Protein AF-A0A9D6XTH4-F1 (afdb_monomer)

Sequence (90 aa):
MDLVVGGLSRFDEDVVPIVRDLGARHSSYGVKPQHYQTLKLALLGVLEEVLGDAFAGETKQAWAATYDLLAQAMIELPSTPAAGGADIAV

Nearest PDB structures (foldseek):
  3s1i-assembly1_A  TM=9.323E-01  e=9.731E-03  Methylacidiphilum infernorum V4
  7ohd-assembly1_A  TM=9.053E-01  e=1.924E-02  Mus musculus
  8wub-assembly1_A  TM=8.902E-01  e=1.924E-02  Homo sapiens
  7ohd-assembly2_B  TM=9.017E-01  e=2.865E-02  Mus musculus
  6ii1-assembly1_D  TM=7.640E-01  e=1.668E-01  Bos taurus

Radius of gyration: 14.54 Å; Cα contacts (8 Å, |Δi|>4): 36; chains: 1; bounding box: 28×30×41 Å

Secondary structure (DSSP, 8-state):
-HHHHHGGGGIIIIIHHHHHHHHHHHHHTT--HHHHHHHHHHHHHHHHHHHGGGS-HHHHHHHHHHHHHHHHHHHT---PPPP-------

Mean predicted aligned error: 9.98 Å

pLDDT: mean 77.97, std 22.57, range [28.11, 97.88]

Structure (mmCIF, N/CA/C/O backbone):
data_AF-A0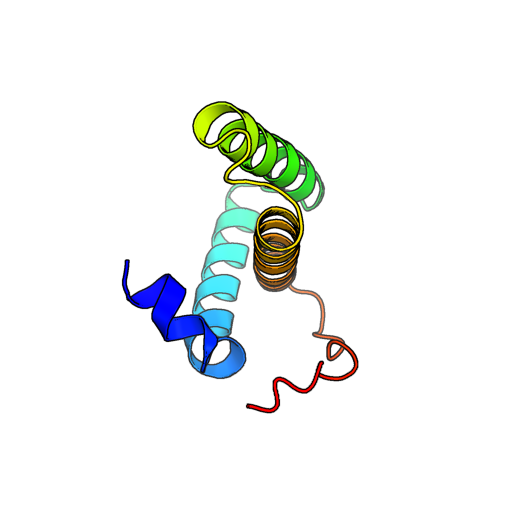A9D6XTH4-F1
#
_entry.id   AF-A0A9D6XTH4-F1
#
loop_
_atom_site.group_PDB
_atom_site.id
_atom_site.type_symbol
_atom_site.label_atom_id
_atom_site.label_alt_id
_atom_site.label_comp_id
_atom_site.label_asym_id
_atom_site.label_entity_id
_atom_site.label_seq_id
_atom_site.pdbx_PDB_ins_code
_atom_site.Cartn_x
_atom_site.Cartn_y
_atom_site.Cartn_z
_atom_site.occupancy
_atom_site.B_iso_or_equiv
_atom_site.auth_seq_id
_atom_si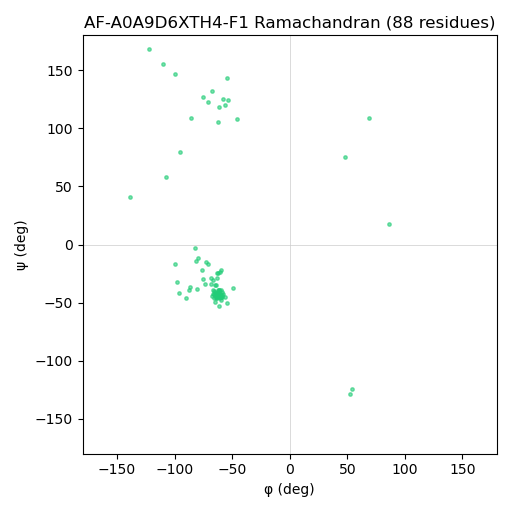te.auth_comp_id
_atom_site.auth_asym_id
_atom_site.auth_atom_id
_atom_site.pdbx_PDB_model_num
ATOM 1 N N . MET A 1 1 ? -12.326 -12.489 -1.563 1.00 39.72 1 MET A N 1
ATOM 2 C CA . MET A 1 1 ? -11.717 -11.809 -0.399 1.00 39.72 1 MET A CA 1
ATOM 3 C C . MET A 1 1 ? -11.196 -12.794 0.651 1.00 39.72 1 MET A C 1
ATOM 5 O O . MET A 1 1 ? -10.226 -12.454 1.308 1.00 39.72 1 MET A O 1
ATOM 9 N N . ASP A 1 2 ? -11.700 -14.038 0.714 1.00 36.09 2 ASP A N 1
ATOM 10 C CA . ASP A 1 2 ? -11.110 -15.124 1.533 1.00 36.09 2 ASP A CA 1
ATOM 11 C C . ASP A 1 2 ? -9.666 -15.502 1.181 1.00 36.09 2 ASP A C 1
ATOM 13 O O . ASP A 1 2 ? -8.941 -16.008 2.028 1.00 36.09 2 ASP A O 1
ATOM 17 N N . LEU A 1 3 ? -9.212 -15.233 -0.046 1.00 47.69 3 LEU A N 1
ATOM 18 C CA . LEU A 1 3 ? -7.843 -15.551 -0.461 1.00 47.69 3 LEU A CA 1
ATOM 19 C C . LEU A 1 3 ? -6.787 -14.722 0.294 1.00 47.69 3 LEU A C 1
ATOM 21 O O . LEU A 1 3 ? -5.685 -15.203 0.525 1.00 47.69 3 LEU A O 1
ATOM 25 N N . VAL A 1 4 ? -7.125 -13.491 0.701 1.00 48.06 4 VAL A N 1
ATOM 26 C CA . VAL A 1 4 ? -6.184 -12.574 1.369 1.00 48.06 4 VAL A CA 1
ATOM 27 C C . VAL A 1 4 ? -6.153 -12.813 2.880 1.00 48.06 4 VAL A C 1
ATOM 29 O O . VAL A 1 4 ? -5.087 -12.759 3.477 1.00 48.06 4 VAL A O 1
ATOM 32 N N . VAL A 1 5 ? -7.299 -13.131 3.494 1.00 54.03 5 VAL A N 1
ATOM 33 C CA . VAL A 1 5 ? -7.384 -13.388 4.944 1.00 54.03 5 VAL A CA 1
ATOM 34 C C . VAL A 1 5 ? -7.092 -14.858 5.277 1.00 54.03 5 VAL A C 1
ATOM 36 O O . VAL A 1 5 ? -6.367 -15.133 6.225 1.00 54.03 5 VAL A O 1
ATOM 39 N N . GLY A 1 6 ? -7.564 -15.812 4.466 1.00 48.84 6 GLY A N 1
ATOM 40 C CA . GLY A 1 6 ? -7.259 -17.241 4.618 1.00 48.84 6 GLY A CA 1
ATOM 41 C C . GLY A 1 6 ? -5.854 -17.635 4.148 1.00 48.84 6 GLY A C 1
ATOM 42 O O . GLY A 1 6 ? -5.311 -18.639 4.601 1.00 48.84 6 GLY A O 1
ATOM 43 N N . GLY A 1 7 ? -5.233 -16.826 3.282 1.00 48.59 7 GLY A N 1
ATOM 44 C CA . GLY A 1 7 ? -3.856 -17.021 2.817 1.00 48.59 7 GLY A CA 1
ATOM 45 C C . GLY A 1 7 ? -2.786 -16.697 3.863 1.00 48.59 7 GLY A C 1
ATOM 46 O O . GLY A 1 7 ? -1.649 -17.127 3.701 1.00 48.59 7 GLY A O 1
ATOM 47 N N . LEU A 1 8 ? -3.126 -16.004 4.959 1.00 52.53 8 LEU A N 1
ATOM 48 C CA . LEU A 1 8 ? -2.171 -15.646 6.020 1.00 52.53 8 LEU A CA 1
ATOM 49 C C . LEU A 1 8 ? -1.569 -16.873 6.727 1.00 52.53 8 LEU A C 1
ATOM 51 O O . LEU A 1 8 ? -0.453 -16.794 7.228 1.00 52.53 8 LEU A O 1
ATOM 55 N N . SER A 1 9 ? -2.251 -18.024 6.715 1.00 56.75 9 SER A N 1
ATOM 56 C CA . SER A 1 9 ? -1.723 -19.274 7.284 1.00 56.75 9 SER A CA 1
ATOM 57 C C . SER A 1 9 ? -0.766 -20.034 6.350 1.00 56.75 9 SER A C 1
ATOM 59 O O . SER A 1 9 ? -0.075 -20.934 6.816 1.00 56.75 9 SER A O 1
ATOM 61 N N . ARG A 1 10 ? -0.717 -19.694 5.050 1.00 55.28 10 ARG A N 1
ATOM 62 C CA . ARG A 1 10 ? 0.187 -20.280 4.032 1.00 55.28 10 ARG A CA 1
ATOM 63 C C . ARG A 1 10 ? 0.754 -19.214 3.091 1.00 55.28 10 ARG A C 1
ATOM 65 O O . ARG A 1 10 ? 0.839 -19.400 1.876 1.00 55.28 10 ARG A O 1
ATOM 72 N N . PHE A 1 11 ? 1.116 -18.069 3.662 1.00 61.66 11 PHE A N 1
ATOM 73 C CA . PHE A 1 11 ? 1.587 -16.919 2.895 1.00 61.66 11 PHE A CA 1
ATOM 74 C C . PHE A 1 11 ? 2.844 -17.272 2.080 1.00 61.66 11 PHE A C 1
ATOM 76 O O . PHE A 1 11 ? 2.949 -16.926 0.905 1.00 61.66 11 PHE A O 1
ATOM 83 N N . ASP A 1 12 ? 3.746 -18.060 2.661 1.00 60.97 12 ASP A N 1
ATOM 84 C CA . ASP A 1 12 ? 5.027 -18.394 2.036 1.00 60.97 12 ASP A CA 1
ATOM 85 C C . ASP A 1 12 ? 4.919 -19.391 0.869 1.00 60.97 12 ASP A C 1
ATOM 87 O O . ASP A 1 12 ? 5.676 -19.288 -0.095 1.00 60.97 12 ASP A O 1
ATOM 91 N N . GLU A 1 13 ? 3.983 -20.341 0.921 1.00 64.38 13 GLU A N 1
ATOM 92 C CA . GLU A 1 13 ? 3.893 -21.438 -0.057 1.00 64.38 13 GLU A CA 1
ATOM 93 C C . GLU A 1 13 ? 3.010 -21.083 -1.257 1.00 64.38 13 GLU A C 1
ATOM 95 O O . GLU A 1 13 ? 3.405 -21.293 -2.405 1.00 64.38 13 GLU A O 1
ATOM 100 N N . ASP A 1 14 ? 1.833 -20.504 -1.001 1.00 72.44 14 ASP A N 1
ATOM 101 C CA . ASP A 1 14 ? 0.820 -20.279 -2.037 1.00 72.44 14 ASP A CA 1
ATOM 102 C C . ASP A 1 14 ? 0.865 -18.841 -2.587 1.00 72.44 14 ASP A C 1
ATOM 104 O O . ASP A 1 14 ? 0.582 -18.602 -3.763 1.00 72.44 14 ASP A O 1
ATOM 108 N N . VAL A 1 15 ? 1.225 -17.861 -1.749 1.00 75.12 15 VAL A N 1
ATOM 109 C CA . VAL A 1 15 ? 1.086 -16.433 -2.084 1.00 75.12 15 VAL A CA 1
ATOM 110 C C . VAL A 1 15 ? 2.385 -15.850 -2.636 1.00 75.12 15 VAL A C 1
ATOM 112 O O . VAL A 1 15 ? 2.349 -15.131 -3.636 1.00 75.12 15 VAL A O 1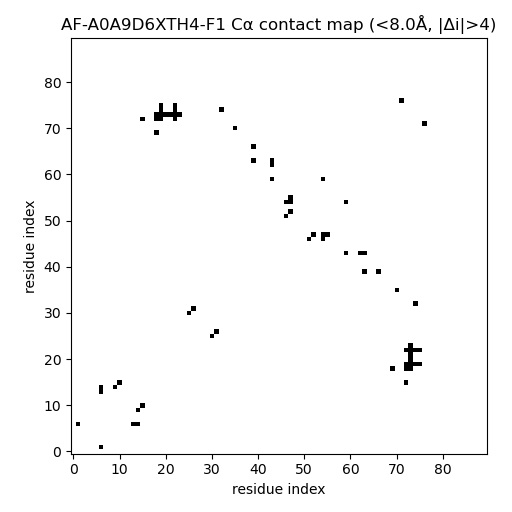
ATOM 115 N N . VAL A 1 16 ? 3.543 -16.190 -2.062 1.00 81.44 16 VAL A N 1
ATOM 116 C CA . VAL A 1 16 ? 4.842 -15.640 -2.497 1.00 81.44 16 VAL A CA 1
ATOM 117 C C . VAL A 1 16 ? 5.140 -15.871 -3.988 1.00 81.44 16 VAL A C 1
ATOM 119 O O . VAL A 1 16 ? 5.531 -14.900 -4.642 1.00 81.44 16 VAL A O 1
ATOM 122 N N . PRO A 1 17 ? 4.939 -17.064 -4.588 1.00 85.44 17 PRO A N 1
ATOM 123 C CA . PRO A 1 17 ? 5.206 -17.257 -6.018 1.00 85.44 17 PRO A CA 1
ATOM 124 C C . PRO A 1 17 ? 4.342 -16.360 -6.916 1.00 85.44 17 PRO A C 1
ATOM 126 O O . PRO A 1 17 ? 4.836 -15.782 -7.884 1.00 85.44 17 PRO A O 1
ATOM 129 N N . ILE A 1 18 ? 3.064 -16.190 -6.562 1.00 87.06 18 ILE A N 1
ATOM 130 C CA . ILE A 1 18 ? 2.116 -15.335 -7.291 1.00 87.06 18 ILE A CA 1
ATOM 131 C C . ILE A 1 18 ? 2.522 -13.862 -7.168 1.00 87.06 18 ILE A C 1
ATOM 133 O O . ILE A 1 18 ? 2.494 -13.115 -8.147 1.00 87.06 18 ILE A O 1
ATOM 137 N N . VAL A 1 19 ? 2.917 -13.437 -5.966 1.00 88.44 19 VAL A N 1
ATOM 138 C CA . VAL A 1 19 ? 3.338 -12.058 -5.691 1.00 88.44 19 VAL A CA 1
ATOM 139 C C . VAL A 1 19 ? 4.663 -11.728 -6.385 1.00 88.44 19 VAL A C 1
ATOM 141 O O . VAL A 1 19 ? 4.821 -10.613 -6.879 1.00 88.44 19 VAL A O 1
ATOM 144 N N . ARG A 1 20 ? 5.583 -12.689 -6.517 1.00 90.00 20 ARG A N 1
ATOM 145 C CA . ARG A 1 20 ? 6.815 -12.516 -7.306 1.00 90.00 20 ARG A CA 1
ATOM 146 C C . ARG A 1 20 ? 6.535 -12.343 -8.796 1.00 90.00 20 ARG A C 1
ATOM 148 O O . ARG A 1 20 ? 7.046 -11.398 -9.392 1.00 90.00 20 ARG A O 1
ATOM 155 N N . ASP A 1 21 ? 5.670 -13.173 -9.388 1.00 90.06 21 ASP A N 1
ATOM 156 C CA . ASP A 1 21 ? 5.232 -12.985 -10.785 1.00 90.06 21 ASP A CA 1
ATOM 157 C C . ASP A 1 21 ? 4.586 -11.605 -10.993 1.00 90.06 21 ASP A C 1
ATOM 159 O O . ASP A 1 21 ? 4.865 -10.893 -11.964 1.00 90.06 21 ASP A O 1
ATOM 163 N N . LEU A 1 22 ? 3.753 -11.183 -10.039 1.00 90.50 22 LEU A N 1
ATOM 164 C CA . LEU A 1 22 ? 3.169 -9.850 -10.049 1.00 90.50 22 LEU A CA 1
ATOM 165 C C . LEU A 1 22 ? 4.250 -8.759 -9.990 1.00 90.50 22 LEU A C 1
ATOM 167 O O . LEU A 1 22 ? 4.152 -7.775 -10.725 1.00 90.50 22 LEU A O 1
ATOM 171 N N . GLY A 1 23 ? 5.275 -8.937 -9.155 1.00 92.50 23 GLY A N 1
ATOM 172 C CA . GLY A 1 23 ? 6.443 -8.061 -9.056 1.00 92.50 23 GLY A CA 1
ATOM 173 C C . GLY A 1 23 ? 7.209 -7.940 -10.373 1.00 92.50 23 GLY A C 1
ATOM 174 O O . GLY A 1 23 ? 7.477 -6.825 -10.825 1.00 92.50 23 GLY A O 1
ATOM 175 N N . ALA A 1 24 ? 7.460 -9.058 -11.059 1.00 92.38 24 ALA A N 1
ATOM 176 C CA . ALA A 1 24 ? 8.110 -9.077 -12.371 1.00 92.38 24 ALA A CA 1
ATOM 177 C C . ALA A 1 24 ? 7.320 -8.269 -13.418 1.00 92.38 24 ALA A C 1
ATOM 179 O O . ALA A 1 24 ? 7.888 -7.449 -14.147 1.00 92.38 24 ALA A O 1
ATOM 180 N N . ARG A 1 25 ? 5.988 -8.419 -13.445 1.00 94.38 25 ARG A N 1
ATOM 181 C CA . ARG A 1 25 ? 5.110 -7.601 -14.298 1.00 94.38 25 ARG A CA 1
ATOM 182 C C . ARG A 1 25 ? 5.167 -6.118 -13.929 1.00 94.38 25 ARG A C 1
ATOM 184 O O . ARG A 1 25 ? 5.351 -5.292 -14.819 1.00 94.38 25 ARG A O 1
ATOM 191 N N . HIS A 1 26 ? 5.091 -5.765 -12.646 1.00 94.56 26 HIS A N 1
ATOM 192 C CA . HIS A 1 26 ? 5.200 -4.368 -12.199 1.00 94.56 26 HIS A CA 1
ATOM 193 C C . HIS A 1 26 ? 6.553 -3.744 -12.565 1.00 94.56 26 HIS A C 1
ATOM 195 O O . HIS A 1 26 ? 6.600 -2.595 -13.008 1.00 94.56 26 HIS A O 1
ATOM 201 N N . SER A 1 27 ? 7.640 -4.510 -12.461 1.00 93.00 27 SER A N 1
ATOM 202 C CA . SER A 1 27 ? 8.967 -4.094 -12.921 1.00 93.00 27 SER A CA 1
ATOM 203 C C . SER A 1 27 ? 8.964 -3.785 -14.425 1.00 93.00 27 SER A C 1
ATOM 205 O O . SER A 1 27 ? 9.411 -2.713 -14.834 1.00 93.00 27 SER A O 1
ATOM 207 N N . SER A 1 28 ? 8.344 -4.644 -15.250 1.00 93.19 28 SER A N 1
ATOM 208 C CA . SER A 1 28 ? 8.192 -4.400 -16.697 1.00 93.19 28 SER A CA 1
ATOM 209 C C . SER A 1 28 ? 7.362 -3.155 -17.041 1.00 93.19 28 SER A C 1
ATOM 211 O O . SER A 1 28 ? 7.556 -2.559 -18.098 1.00 93.19 28 SER A O 1
ATOM 213 N N . TYR A 1 29 ? 6.480 -2.715 -16.138 1.00 95.81 29 TYR A N 1
ATOM 214 C CA . TYR A 1 29 ? 5.717 -1.470 -16.283 1.00 95.81 29 TYR A CA 1
ATOM 215 C C . TYR A 1 29 ? 6.515 -0.226 -15.863 1.00 95.81 29 TYR A C 1
ATOM 217 O O . TYR A 1 29 ? 6.022 0.894 -15.979 1.00 95.81 29 TYR A O 1
ATOM 225 N N . GLY A 1 30 ? 7.744 -0.400 -15.369 1.00 94.38 30 GLY A N 1
ATOM 226 C CA . GLY A 1 30 ? 8.601 0.685 -14.900 1.00 94.38 30 GLY A CA 1
ATOM 227 C C . GLY A 1 30 ? 8.366 1.076 -13.440 1.00 94.38 30 GLY A C 1
ATOM 228 O O . GLY A 1 30 ? 8.771 2.168 -13.027 1.00 94.38 30 GLY A O 1
ATOM 229 N N . VAL A 1 31 ? 7.723 0.217 -12.640 1.00 95.06 31 VAL A N 1
ATOM 230 C CA . VAL A 1 31 ? 7.608 0.436 -11.193 1.00 95.06 31 VAL A CA 1
ATOM 231 C C . VAL A 1 31 ? 8.984 0.306 -10.546 1.00 95.06 31 VAL A C 1
ATOM 233 O O . VAL A 1 31 ? 9.718 -0.646 -10.790 1.00 95.06 31 VAL A O 1
ATOM 236 N N . LYS A 1 32 ? 9.329 1.276 -9.698 1.00 93.31 32 LYS A N 1
ATOM 237 C CA . LYS A 1 32 ? 10.598 1.331 -8.970 1.00 93.31 32 LYS A CA 1
ATOM 238 C C . LYS A 1 32 ? 10.364 1.077 -7.480 1.00 93.31 32 LYS A C 1
ATOM 240 O O . LYS A 1 32 ? 9.277 1.401 -6.997 1.00 93.31 32 LYS A O 1
ATOM 245 N N . PRO A 1 33 ? 11.372 0.602 -6.723 1.00 91.88 33 PRO A N 1
ATOM 246 C CA . PRO A 1 33 ? 11.261 0.403 -5.274 1.00 91.88 33 PRO A CA 1
ATOM 247 C C . PRO A 1 33 ? 10.695 1.619 -4.520 1.00 91.88 33 PRO A C 1
ATOM 249 O O . PRO A 1 33 ? 9.873 1.474 -3.621 1.00 91.88 33 PRO A O 1
ATOM 252 N N . GLN A 1 34 ? 11.047 2.837 -4.941 1.00 94.19 34 GLN A N 1
ATOM 253 C CA . GLN A 1 34 ? 10.559 4.078 -4.334 1.00 94.19 34 GLN A CA 1
ATOM 254 C C . GLN A 1 34 ? 9.036 4.260 -4.459 1.00 94.19 34 GLN A C 1
ATOM 256 O O . GLN A 1 34 ? 8.428 4.882 -3.592 1.00 94.19 34 GLN A O 1
ATOM 261 N N . HIS A 1 35 ? 8.403 3.710 -5.502 1.00 96.12 35 HIS A N 1
ATOM 262 C CA . HIS A 1 35 ? 6.955 3.831 -5.699 1.00 96.12 35 HIS A CA 1
ATOM 263 C C . HIS A 1 35 ? 6.160 3.056 -4.638 1.00 96.12 35 HIS A C 1
ATOM 265 O O . HIS A 1 35 ? 5.061 3.476 -4.282 1.00 96.12 35 HIS A O 1
ATOM 271 N N . TYR A 1 36 ? 6.717 1.969 -4.091 1.00 95.69 36 TYR A N 1
ATOM 272 C CA . TYR A 1 36 ? 6.071 1.198 -3.025 1.00 95.69 36 TYR A CA 1
ATOM 273 C C . TYR A 1 36 ? 5.964 2.014 -1.734 1.00 95.69 36 TYR A C 1
ATOM 275 O O . TYR A 1 36 ? 4.923 2.015 -1.088 1.00 95.69 36 TYR A O 1
ATOM 283 N N . GLN A 1 37 ? 6.985 2.808 -1.394 1.00 95.00 37 GLN A N 1
ATOM 284 C CA . GLN A 1 37 ? 6.899 3.691 -0.228 1.00 95.00 37 GLN A CA 1
ATOM 285 C C . GLN A 1 37 ? 5.816 4.765 -0.409 1.00 95.00 37 GLN A C 1
ATOM 287 O O . GLN A 1 37 ? 5.055 5.037 0.518 1.00 95.00 37 GLN A O 1
ATOM 292 N N . THR A 1 38 ? 5.713 5.357 -1.603 1.00 97.38 38 THR A N 1
ATOM 293 C CA . THR A 1 38 ? 4.643 6.318 -1.917 1.00 97.38 38 THR A CA 1
ATOM 294 C C . THR A 1 38 ? 3.264 5.672 -1.792 1.00 97.38 38 THR A C 1
ATOM 296 O O . THR A 1 38 ? 2.374 6.242 -1.162 1.00 97.38 38 THR A O 1
ATOM 299 N N . LEU A 1 39 ? 3.096 4.466 -2.340 1.00 96.56 39 LEU A N 1
ATOM 300 C CA . LEU A 1 39 ? 1.842 3.726 -2.264 1.00 96.56 39 LEU A CA 1
ATOM 301 C C . LEU A 1 39 ? 1.490 3.333 -0.823 1.00 96.56 39 LEU A C 1
ATOM 303 O O . LEU A 1 39 ? 0.335 3.480 -0.437 1.00 96.56 39 LEU A O 1
ATOM 307 N N . LYS A 1 40 ? 2.462 2.905 -0.008 1.00 96.81 40 LYS A N 1
ATOM 308 C CA . LYS A 1 40 ? 2.257 2.594 1.415 1.00 96.81 40 LYS A CA 1
ATOM 309 C C . LYS A 1 40 ? 1.644 3.771 2.162 1.00 96.81 40 LYS A C 1
ATOM 311 O O . LYS A 1 40 ? 0.651 3.609 2.864 1.00 96.81 40 LYS A O 1
ATOM 316 N N . LEU A 1 41 ? 2.236 4.954 2.006 1.00 97.31 41 LEU A N 1
ATOM 317 C CA . LEU A 1 41 ? 1.771 6.163 2.683 1.00 97.31 41 LEU A CA 1
ATOM 318 C C . LEU A 1 41 ? 0.354 6.537 2.241 1.00 97.31 41 LEU A C 1
ATOM 320 O O . LEU A 1 41 ? -0.483 6.830 3.089 1.00 97.31 41 LEU A O 1
ATOM 324 N N . ALA A 1 42 ? 0.074 6.470 0.938 1.00 97.88 42 ALA A N 1
ATOM 325 C CA . ALA A 1 42 ? -1.258 6.745 0.411 1.00 97.8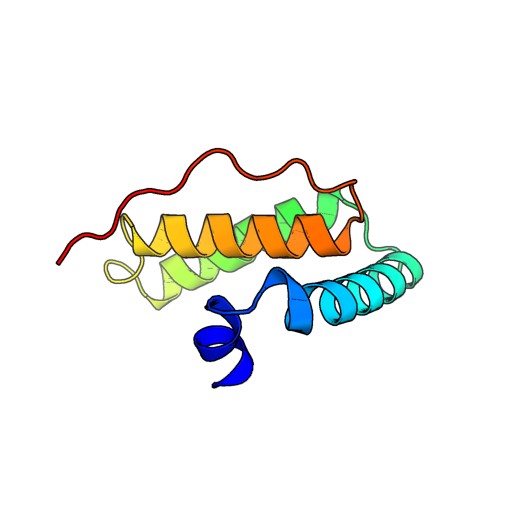8 42 ALA A CA 1
ATOM 326 C C . ALA A 1 42 ? -2.300 5.732 0.917 1.00 97.88 42 ALA A C 1
ATOM 328 O O . ALA A 1 42 ? -3.368 6.129 1.372 1.00 97.88 42 ALA A O 1
ATOM 329 N N . LEU A 1 43 ? -1.982 4.434 0.889 1.00 96.88 43 LEU A N 1
ATOM 330 C CA . LEU A 1 43 ? -2.876 3.370 1.345 1.00 96.88 43 LEU A CA 1
ATOM 331 C C . LEU A 1 43 ? -3.205 3.511 2.833 1.00 96.88 43 LEU A C 1
ATOM 333 O O . LEU A 1 43 ? -4.376 3.535 3.200 1.00 96.88 43 LEU A O 1
ATOM 337 N N . LEU A 1 44 ? -2.181 3.620 3.683 1.00 96.31 44 LEU A N 1
ATOM 338 C CA . LEU A 1 44 ? -2.384 3.760 5.125 1.00 96.31 44 LEU A CA 1
ATOM 339 C C . LEU A 1 44 ? -3.095 5.075 5.464 1.00 96.31 44 LEU A C 1
ATOM 341 O O . LEU A 1 44 ? -3.914 5.086 6.376 1.00 96.31 44 LEU A O 1
ATOM 345 N N . GLY A 1 45 ? -2.826 6.150 4.715 1.00 96.94 45 GLY A N 1
ATOM 346 C CA . GLY A 1 45 ? -3.514 7.430 4.873 1.00 96.94 45 GLY A CA 1
ATOM 347 C C . GLY A 1 45 ? -5.007 7.344 4.553 1.00 96.94 45 GLY A C 1
ATOM 348 O O . GLY A 1 45 ? -5.821 7.815 5.338 1.00 96.94 45 GLY A O 1
ATOM 349 N N . VAL A 1 46 ? -5.385 6.683 3.454 1.00 97.31 46 VAL A N 1
ATOM 350 C CA . VAL A 1 46 ? -6.804 6.481 3.105 1.00 97.31 46 VAL A CA 1
ATOM 351 C C . VAL A 1 46 ? -7.506 5.580 4.121 1.00 97.31 46 VAL A C 1
ATOM 353 O O . VAL A 1 46 ? -8.647 5.847 4.488 1.00 97.31 46 VAL A O 1
ATOM 356 N N . LEU A 1 47 ? -6.844 4.522 4.602 1.00 95.81 47 LEU A N 1
ATOM 357 C CA . LEU A 1 47 ? -7.412 3.665 5.648 1.00 95.81 47 LEU A CA 1
ATOM 358 C C . LEU A 1 47 ? -7.654 4.447 6.943 1.00 95.81 47 LEU A C 1
ATOM 360 O O . LEU A 1 47 ? -8.706 4.293 7.553 1.00 95.81 47 LEU A O 1
ATOM 364 N N . GLU A 1 48 ? -6.719 5.315 7.328 1.00 96.12 48 GLU A N 1
ATOM 365 C CA . GLU A 1 48 ? -6.864 6.204 8.482 1.00 96.12 48 GLU A CA 1
ATOM 366 C C . GLU A 1 48 ? -8.002 7.216 8.296 1.00 96.12 48 GLU A C 1
ATOM 368 O O . GLU A 1 48 ? -8.809 7.390 9.205 1.00 96.12 48 GLU A O 1
ATOM 373 N N . GLU A 1 49 ? -8.129 7.823 7.114 1.00 96.62 49 GLU A N 1
ATOM 374 C CA . GLU A 1 49 ? -9.206 8.772 6.806 1.00 96.62 49 GLU A CA 1
ATOM 375 C C . GLU A 1 49 ? -10.595 8.117 6.849 1.00 96.62 49 GLU A C 1
ATOM 377 O O . GLU A 1 49 ? -11.537 8.685 7.400 1.00 96.62 49 GLU A O 1
ATOM 382 N N . VAL A 1 50 ? -10.732 6.916 6.281 1.00 96.81 50 VAL A N 1
ATOM 383 C CA . VAL A 1 50 ? -12.031 6.240 6.139 1.00 96.81 50 VAL A CA 1
ATOM 384 C C . VAL A 1 50 ? -12.470 5.547 7.429 1.00 96.81 50 VAL A C 1
ATOM 386 O O . VAL A 1 50 ? -13.662 5.521 7.736 1.00 96.81 50 VAL A O 1
ATOM 389 N N . LEU A 1 51 ? -11.536 4.947 8.168 1.00 95.38 51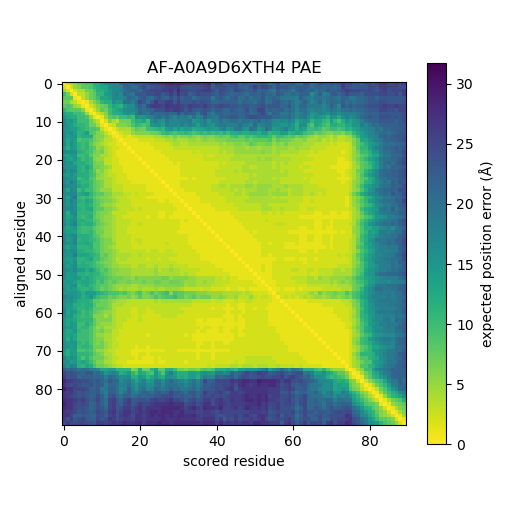 LEU A N 1
ATOM 390 C CA . LEU A 1 51 ? -11.848 4.119 9.337 1.00 95.38 51 LEU A CA 1
ATOM 391 C C . LEU A 1 51 ? -11.668 4.862 10.668 1.00 95.38 51 LEU A C 1
ATOM 393 O O . LEU A 1 51 ? -12.184 4.397 11.686 1.00 95.38 51 LEU A O 1
ATOM 397 N N . GLY A 1 52 ? -10.957 5.995 10.678 1.00 94.38 52 GLY A N 1
ATOM 398 C CA . GLY A 1 52 ? -10.709 6.795 11.876 1.00 94.38 52 GLY A CA 1
ATOM 399 C C . GLY A 1 52 ? -10.135 5.957 13.021 1.00 94.38 52 GLY A C 1
ATOM 400 O O . GLY A 1 52 ? -9.196 5.182 12.832 1.00 94.38 52 GLY A O 1
ATOM 401 N N . ASP A 1 53 ? -10.748 6.058 14.201 1.00 93.56 53 ASP A N 1
ATOM 402 C CA . ASP A 1 53 ? -10.310 5.368 15.423 1.00 93.56 53 ASP A CA 1
ATOM 403 C C . ASP A 1 53 ? -10.287 3.832 15.302 1.00 93.56 53 ASP A C 1
ATOM 405 O O . ASP A 1 53 ? -9.552 3.165 16.031 1.00 93.56 53 ASP A O 1
ATOM 409 N N . ALA A 1 54 ? -11.048 3.248 14.366 1.00 90.94 54 ALA A N 1
ATOM 410 C CA . ALA A 1 54 ? -11.018 1.805 14.116 1.00 90.94 54 ALA A CA 1
ATOM 411 C C . ALA A 1 54 ? -9.711 1.344 13.437 1.00 90.94 54 ALA A C 1
ATOM 413 O O . ALA A 1 54 ? -9.381 0.156 13.464 1.00 90.94 54 ALA A O 1
ATOM 414 N N . PHE A 1 55 ? -8.943 2.270 12.856 1.00 94.00 55 PHE A N 1
ATOM 415 C CA . PHE A 1 55 ? -7.635 2.023 12.255 1.00 94.00 55 PHE A CA 1
ATOM 416 C C . PHE A 1 55 ? -6.502 2.591 13.120 1.00 94.00 55 PHE A C 1
ATOM 418 O O . PHE A 1 55 ? -5.679 3.400 12.692 1.00 94.00 55 PHE A O 1
ATOM 425 N N . ALA A 1 56 ? -6.444 2.128 14.367 1.00 90.50 56 ALA A N 1
ATOM 426 C CA . ALA A 1 56 ? -5.448 2.536 15.349 1.00 90.50 56 ALA A CA 1
ATOM 427 C C . ALA A 1 56 ? -4.645 1.343 15.894 1.00 90.50 56 ALA A C 1
ATOM 429 O O . ALA A 1 56 ? -4.984 0.179 15.676 1.00 90.50 56 ALA A O 1
ATOM 430 N N . GLY A 1 57 ? -3.559 1.653 16.611 1.00 93.19 57 GLY A N 1
ATOM 431 C CA . GLY A 1 57 ? -2.773 0.680 17.372 1.00 93.19 57 GLY A CA 1
ATOM 432 C C . GLY A 1 57 ? -2.29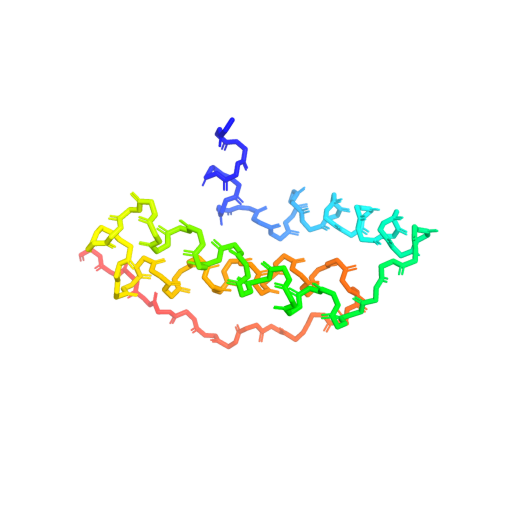3 -0.511 16.540 1.00 93.19 57 GLY A C 1
ATOM 433 O O . GLY A 1 57 ? -1.623 -0.342 15.519 1.00 93.19 57 GLY A O 1
ATOM 434 N N . GLU A 1 58 ? -2.642 -1.710 17.000 1.00 89.00 58 GLU A N 1
ATOM 435 C CA . GLU A 1 58 ? -2.240 -2.985 16.405 1.00 89.00 58 GLU A CA 1
ATOM 436 C C . GLU A 1 58 ? -2.745 -3.150 14.967 1.00 89.00 58 GLU A C 1
ATOM 438 O O . GLU A 1 58 ? -1.986 -3.576 14.101 1.00 89.00 58 GLU A O 1
ATOM 443 N N . THR A 1 59 ? -3.972 -2.718 14.664 1.00 89.88 59 THR A N 1
ATOM 444 C CA . THR A 1 59 ? -4.539 -2.819 13.311 1.00 89.88 59 THR A CA 1
ATOM 445 C C . THR A 1 59 ? -3.692 -2.050 12.298 1.00 89.88 59 THR A C 1
ATOM 447 O O . THR A 1 59 ? -3.318 -2.589 11.256 1.00 89.88 59 THR A O 1
ATOM 450 N N . LYS A 1 60 ? -3.319 -0.802 12.612 1.00 92.19 60 LYS A N 1
ATOM 451 C CA . LYS A 1 60 ? -2.478 0.027 11.730 1.00 92.19 60 LYS A CA 1
ATOM 452 C C . LYS A 1 60 ? -1.097 -0.603 11.520 1.00 92.19 60 LYS A C 1
ATOM 454 O O . LYS A 1 60 ? -0.576 -0.592 10.404 1.00 92.19 60 LYS A O 1
ATOM 459 N N . GLN A 1 61 ? -0.522 -1.180 12.577 1.00 91.44 61 GLN A N 1
ATOM 460 C CA . GLN A 1 61 ? 0.772 -1.865 12.521 1.00 91.44 61 GLN A CA 1
ATOM 461 C C . GLN A 1 61 ? 0.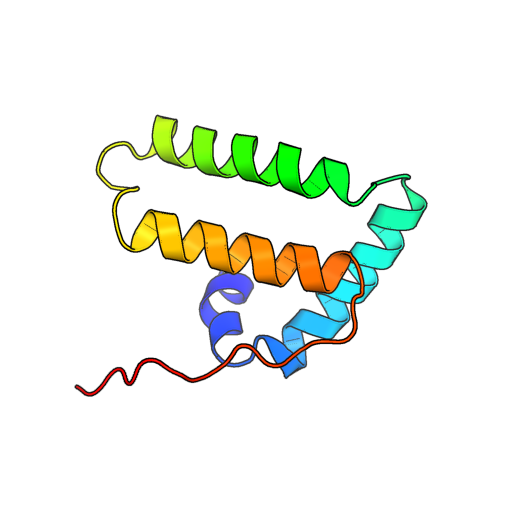708 -3.146 11.682 1.00 91.44 61 GLN A C 1
ATOM 463 O O . GLN A 1 61 ? 1.567 -3.347 10.824 1.00 91.44 61 GLN A O 1
ATOM 468 N N . ALA A 1 62 ? -0.329 -3.966 11.861 1.00 88.62 62 ALA A N 1
ATOM 469 C CA . ALA A 1 62 ? -0.536 -5.195 11.103 1.00 88.62 62 ALA A CA 1
ATOM 470 C C . ALA A 1 62 ? -0.676 -4.916 9.598 1.00 88.62 62 ALA A C 1
ATOM 472 O O . ALA A 1 62 ? -0.040 -5.582 8.780 1.00 88.62 62 ALA A O 1
ATOM 473 N N . TRP A 1 63 ? -1.433 -3.882 9.219 1.00 94.12 63 TRP A N 1
ATOM 474 C CA . TRP A 1 63 ? -1.551 -3.458 7.820 1.00 94.12 63 TRP A CA 1
ATOM 475 C C . TRP A 1 63 ? -0.230 -2.947 7.242 1.00 94.12 63 TRP A C 1
ATOM 477 O O . TRP A 1 63 ? 0.129 -3.312 6.121 1.00 94.12 63 TRP A O 1
ATOM 487 N N . ALA A 1 64 ? 0.518 -2.140 8.001 1.00 93.38 64 ALA A N 1
ATOM 488 C CA . ALA A 1 64 ? 1.824 -1.651 7.570 1.00 93.38 64 ALA A CA 1
ATOM 489 C C . ALA A 1 64 ? 2.822 -2.801 7.346 1.00 93.38 64 ALA A C 1
ATOM 491 O O . ALA A 1 64 ? 3.485 -2.826 6.311 1.00 93.38 64 ALA A O 1
ATOM 492 N N . ALA A 1 65 ? 2.885 -3.762 8.272 1.00 89.56 65 ALA A N 1
ATOM 493 C CA . ALA A 1 65 ? 3.757 -4.931 8.171 1.00 89.56 65 ALA A CA 1
ATOM 494 C C . ALA A 1 65 ? 3.355 -5.857 7.012 1.00 89.56 65 ALA A C 1
ATOM 496 O O . ALA A 1 65 ? 4.207 -6.307 6.250 1.00 89.56 65 ALA A O 1
ATOM 497 N N . THR A 1 66 ? 2.052 -6.090 6.829 1.00 88.56 66 THR A N 1
ATOM 498 C CA . THR A 1 66 ? 1.529 -6.896 5.714 1.00 88.56 66 THR A CA 1
ATOM 499 C C . THR A 1 66 ? 1.902 -6.278 4.369 1.00 88.56 66 THR A C 1
ATOM 501 O O . THR A 1 66 ? 2.361 -6.978 3.465 1.00 88.56 66 THR A O 1
ATOM 504 N N . TYR A 1 67 ? 1.749 -4.957 4.239 1.00 93.56 67 TYR A N 1
ATOM 505 C CA . TYR A 1 67 ? 2.166 -4.245 3.036 1.00 93.56 67 TYR A CA 1
ATOM 506 C C . TYR A 1 67 ? 3.669 -4.404 2.780 1.00 93.56 67 TYR A C 1
ATOM 508 O O . TYR A 1 67 ? 4.063 -4.679 1.649 1.00 93.56 67 TYR A O 1
ATOM 516 N N . ASP A 1 68 ? 4.500 -4.262 3.815 1.00 92.25 68 ASP A N 1
ATOM 517 C CA . ASP A 1 68 ? 5.954 -4.382 3.678 1.00 92.25 68 ASP A CA 1
ATOM 518 C C . ASP A 1 68 ? 6.374 -5.777 3.213 1.00 92.25 68 ASP A C 1
ATOM 520 O O . ASP A 1 68 ? 7.200 -5.893 2.310 1.00 92.25 68 ASP A O 1
ATOM 524 N N . LEU A 1 69 ? 5.768 -6.834 3.761 1.00 89.94 69 LEU A N 1
ATOM 525 C CA . LEU A 1 69 ? 6.024 -8.212 3.335 1.00 89.94 69 LEU A CA 1
ATOM 526 C C . LEU A 1 69 ? 5.668 -8.430 1.859 1.00 89.94 69 LEU A C 1
ATOM 528 O O . LEU A 1 69 ? 6.448 -9.023 1.111 1.00 89.94 69 LEU A O 1
ATOM 532 N N . LEU A 1 70 ? 4.522 -7.906 1.415 1.00 90.38 70 LEU A N 1
ATOM 533 C CA . LEU A 1 70 ? 4.108 -7.975 0.013 1.00 90.38 70 LEU A CA 1
ATOM 534 C C . LEU A 1 70 ? 5.054 -7.187 -0.898 1.00 90.38 70 LEU A C 1
ATOM 536 O O . LEU A 1 70 ? 5.528 -7.722 -1.899 1.00 90.38 70 LEU A O 1
ATO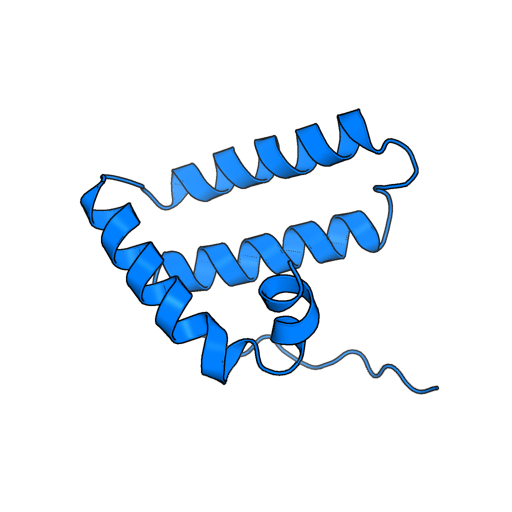M 540 N N . ALA A 1 71 ? 5.362 -5.938 -0.547 1.00 93.38 71 ALA A N 1
ATOM 541 C CA . ALA A 1 71 ? 6.268 -5.093 -1.317 1.00 93.38 71 ALA A CA 1
ATOM 542 C C . ALA A 1 71 ? 7.657 -5.735 -1.435 1.00 93.38 71 ALA A C 1
ATOM 544 O O . ALA A 1 71 ? 8.238 -5.761 -2.518 1.00 93.38 71 ALA A O 1
ATOM 545 N N . GLN A 1 72 ? 8.155 -6.329 -0.350 1.00 91.88 72 GLN A N 1
ATOM 546 C CA . GLN A 1 72 ? 9.424 -7.044 -0.330 1.00 91.88 72 GLN A CA 1
ATOM 547 C C . GLN A 1 72 ? 9.422 -8.254 -1.272 1.00 91.88 72 GLN A C 1
ATOM 549 O O . GLN A 1 72 ? 10.381 -8.456 -2.020 1.00 91.88 72 GLN A O 1
ATOM 554 N N . ALA A 1 73 ? 8.343 -9.041 -1.270 1.00 89.88 73 ALA A N 1
ATOM 555 C CA . ALA A 1 73 ? 8.189 -10.162 -2.189 1.00 89.88 73 ALA A CA 1
ATOM 556 C C . ALA A 1 73 ? 8.113 -9.701 -3.657 1.00 89.88 73 ALA A C 1
ATOM 558 O O . ALA A 1 73 ? 8.656 -10.376 -4.528 1.00 89.88 73 ALA A O 1
ATOM 559 N N . MET A 1 74 ? 7.505 -8.541 -3.933 1.00 92.12 74 MET A N 1
ATOM 560 C CA . MET A 1 74 ? 7.416 -7.965 -5.283 1.00 92.12 74 MET A CA 1
ATOM 561 C C . MET A 1 74 ? 8.722 -7.331 -5.781 1.00 92.12 74 MET A C 1
ATOM 563 O O . MET A 1 74 ? 8.953 -7.291 -6.987 1.00 92.12 74 MET A O 1
ATOM 567 N N . ILE A 1 75 ? 9.559 -6.807 -4.881 1.00 92.00 75 ILE A N 1
ATOM 568 C CA . ILE A 1 75 ? 10.854 -6.187 -5.216 1.00 92.00 75 ILE A CA 1
ATOM 569 C C . ILE A 1 75 ? 11.943 -7.254 -5.464 1.00 92.00 75 ILE A C 1
ATOM 571 O O . ILE A 1 75 ? 12.991 -6.922 -6.010 1.00 92.00 75 ILE A O 1
ATOM 575 N N . GLU A 1 76 ? 11.681 -8.523 -5.120 1.00 72.12 76 GLU A N 1
ATOM 576 C CA . GLU A 1 76 ? 12.640 -9.640 -5.142 1.00 72.12 76 GLU A CA 1
ATOM 577 C C . GLU A 1 76 ? 13.973 -9.288 -4.462 1.00 72.12 76 GLU A C 1
ATOM 579 O O . GLU A 1 76 ? 15.017 -9.101 -5.084 1.00 72.12 76 GLU A O 1
ATOM 584 N N . LEU A 1 77 ? 13.952 -9.257 -3.130 1.00 56.22 77 LEU A N 1
ATOM 585 C CA . LEU A 1 77 ? 15.158 -9.446 -2.324 1.00 56.22 77 LEU A CA 1
ATOM 586 C C . LEU A 1 77 ? 15.198 -10.902 -1.824 1.00 56.22 77 LEU A C 1
ATOM 588 O O . LEU A 1 77 ? 14.136 -11.458 -1.521 1.00 56.22 77 LEU A O 1
ATOM 592 N N . PRO A 1 78 ? 16.382 -11.525 -1.666 1.00 44.09 78 PRO A N 1
ATOM 593 C CA . PRO A 1 78 ? 16.489 -12.788 -0.944 1.00 44.09 78 PRO A CA 1
ATOM 594 C C . PRO A 1 78 ? 15.851 -12.612 0.438 1.00 44.09 78 PRO A C 1
ATOM 596 O O . PRO A 1 78 ? 16.193 -11.685 1.173 1.00 44.09 78 PRO A O 1
ATOM 599 N N . SER A 1 79 ? 14.882 -13.461 0.769 1.00 45.28 79 SER A N 1
ATOM 600 C CA . SER A 1 79 ? 14.160 -13.415 2.037 1.00 45.28 79 SER A CA 1
ATOM 601 C C . SER A 1 79 ? 15.124 -13.662 3.200 1.00 4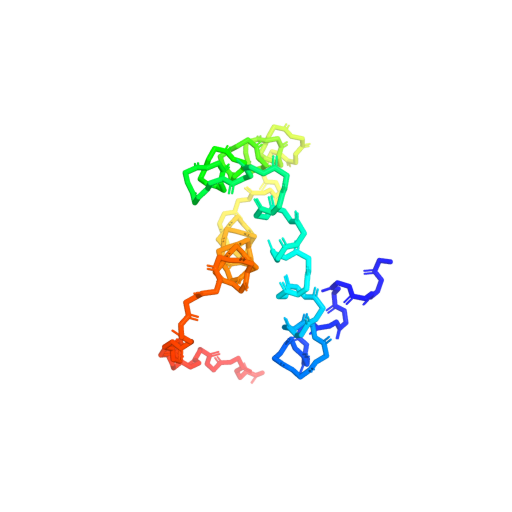5.28 79 SER A C 1
ATOM 603 O O . SER A 1 79 ? 15.542 -14.795 3.430 1.00 45.28 79 SER A O 1
ATOM 605 N N . THR A 1 80 ? 15.469 -12.611 3.947 1.00 38.28 80 THR A N 1
ATOM 606 C CA . THR A 1 80 ? 15.959 -12.765 5.320 1.00 38.28 80 THR A CA 1
ATOM 607 C C . THR A 1 80 ? 14.759 -13.186 6.167 1.00 38.28 80 THR A C 1
ATOM 609 O O . THR A 1 80 ? 13.759 -12.464 6.156 1.00 38.28 80 THR A O 1
ATOM 612 N N . PRO A 1 81 ? 14.804 -14.330 6.872 1.00 41.44 81 PRO A N 1
ATOM 613 C CA . PRO A 1 81 ? 13.704 -14.741 7.730 1.00 41.44 81 PRO A CA 1
ATOM 614 C C . PRO A 1 81 ? 13.453 -13.655 8.779 1.00 41.44 81 PRO A C 1
ATOM 616 O O . PRO A 1 81 ? 14.374 -13.239 9.488 1.00 41.44 81 PRO A O 1
ATOM 619 N N . ALA A 1 82 ? 12.208 -13.179 8.843 1.00 46.19 82 ALA A N 1
ATOM 620 C CA . ALA A 1 82 ? 11.750 -12.306 9.908 1.00 46.19 82 ALA A CA 1
ATOM 621 C C . ALA A 1 82 ? 11.996 -13.027 11.237 1.00 46.19 82 ALA A C 1
ATOM 623 O O . ALA A 1 82 ? 11.536 -14.149 11.454 1.00 46.19 82 ALA A O 1
ATOM 624 N N . ALA A 1 83 ? 12.807 -12.414 12.091 1.00 36.62 83 ALA A N 1
ATOM 625 C CA . ALA A 1 83 ? 13.146 -12.971 13.382 1.00 36.62 83 ALA A CA 1
ATOM 626 C C . ALA A 1 83 ? 11.877 -13.138 14.233 1.00 36.62 83 ALA A C 1
ATOM 628 O O . ALA A 1 83 ? 11.238 -12.150 14.570 1.00 36.62 83 ALA A O 1
ATOM 629 N N . GLY A 1 84 ? 11.588 -14.393 14.590 1.00 32.69 84 GLY A N 1
ATOM 630 C CA . GLY A 1 84 ? 11.047 -14.804 15.888 1.00 32.69 84 GLY A CA 1
ATOM 631 C C . GLY A 1 84 ? 9.614 -14.388 16.207 1.00 32.69 84 GLY A C 1
ATOM 632 O O . GLY A 1 84 ? 9.344 -13.235 16.519 1.00 32.69 84 GLY A O 1
ATOM 633 N N . GLY A 1 85 ? 8.723 -15.380 16.206 1.00 37.75 85 GLY A N 1
ATOM 634 C CA . GLY A 1 85 ? 7.312 -15.247 16.543 1.00 37.75 85 GLY A CA 1
ATOM 635 C C . GLY A 1 85 ? 7.034 -14.624 17.911 1.00 37.75 85 GLY A C 1
ATOM 636 O O . GLY A 1 85 ? 7.712 -14.895 18.901 1.00 37.75 85 GLY A O 1
ATOM 637 N N . ALA A 1 86 ? 5.972 -13.822 17.943 1.00 33.94 86 ALA A N 1
ATOM 638 C CA . ALA A 1 86 ? 5.235 -13.549 19.159 1.00 33.94 86 ALA A CA 1
ATOM 639 C C . ALA A 1 86 ? 4.204 -14.669 19.332 1.00 33.94 86 ALA A C 1
ATOM 641 O O . ALA A 1 86 ? 3.253 -14.802 18.563 1.00 33.94 86 ALA A O 1
ATOM 642 N N . ASP A 1 87 ? 4.493 -15.500 20.321 1.00 31.92 87 ASP A N 1
ATOM 643 C CA . ASP A 1 87 ? 3.636 -16.497 20.936 1.00 31.92 87 ASP A CA 1
ATOM 644 C C . ASP A 1 87 ? 2.241 -15.902 21.220 1.00 31.92 87 ASP A C 1
ATOM 646 O O . ASP A 1 87 ? 2.082 -15.048 22.093 1.00 31.92 87 ASP A O 1
ATOM 650 N N . ILE A 1 88 ? 1.234 -16.320 20.454 1.00 34.94 88 ILE A N 1
ATOM 651 C CA . ILE A 1 88 ? -0.181 -16.147 20.802 1.00 34.94 88 ILE A CA 1
ATOM 652 C C . ILE A 1 88 ? -0.627 -17.437 21.484 1.00 34.94 88 ILE A C 1
ATOM 654 O O . ILE A 1 88 ? -1.224 -18.323 20.873 1.00 34.94 88 ILE A O 1
ATOM 658 N N . ALA A 1 89 ? -0.275 -17.537 22.765 1.00 28.11 89 ALA A N 1
ATOM 659 C CA . ALA A 1 89 ? -0.869 -18.492 23.682 1.00 28.11 89 ALA A CA 1
ATOM 660 C C . ALA A 1 89 ? -2.271 -18.001 24.081 1.00 28.11 89 ALA A C 1
ATOM 662 O O . ALA A 1 89 ? -2.449 -16.858 24.507 1.00 28.11 89 ALA A O 1
ATOM 663 N N . VAL A 1 90 ? -3.243 -18.895 23.888 1.00 37.91 90 VAL A N 1
ATOM 664 C CA . VAL A 1 90 ? -4.596 -18.877 24.470 1.00 37.91 90 VAL A CA 1
ATOM 665 C C . VAL A 1 90 ? -4.532 -18.865 25.994 1.00 37.91 90 VAL A C 1
ATOM 667 O O . VAL A 1 90 ? -3.651 -19.567 26.544 1.00 37.91 90 VAL A O 1
#

Solvent-accessible surface area (backbone atoms only — not comparable to full-atom values): 5409 Å² total; per-residue (Å²): 116,62,68,70,67,62,31,67,85,43,40,77,78,70,42,42,64,56,41,31,56,51,19,54,53,41,46,75,73,67,59,50,80,69,53,54,59,56,49,50,53,52,53,55,48,52,46,34,70,77,48,42,83,77,42,41,74,67,56,43,49,51,54,52,53,53,50,49,56,51,51,44,43,30,68,66,59,88,81,71,79,80,82,73,84,82,85,83,77,130

Foldseek 3Di:
DCCLVVCVVVCPPPPLVVLQVVLVVCVVVVDDLVVLVVVLCVVLVVCCVVCPPVCDDPNSVVSSVSSVVSSCSSPDDDDDDDDDDDDPDD